Protein AF-A0A3E2B3T7-F1 (afdb_monomer)

Mean predicted aligned error: 9.5 Å

Foldseek 3Di:
DDPVVVVVVVVVVVVVVVVVCCVLFFFDFPCVLQDDLVVQFAWKWKWKAFPDPPDDIFIDIGGPPDVLVVVLNVLRRVDGWGWDDDDLPDDPDDDQQPDRIKMWMWGWGDDPPPTDIWIWIHRLDQWIFIGDDDSGGTITGDHSVSSVVSVVSRVPDDGDDD

Radius of gyration: 19.75 Å; Cα contacts (8 Å, |Δi|>4): 258; chains: 1; bounding box: 43×35×69 Å

Structure (mmCIF, N/CA/C/O backbone):
data_AF-A0A3E2B3T7-F1
#
_entry.id   AF-A0A3E2B3T7-F1
#
loop_
_atom_site.group_PDB
_atom_site.id
_atom_site.type_symbol
_atom_site.label_atom_id
_atom_site.label_alt_id
_atom_site.label_comp_id
_atom_site.label_asym_id
_atom_site.label_entity_id
_atom_site.label_seq_id
_atom_site.pdbx_PDB_ins_code
_atom_site.Cartn_x
_atom_site.Cartn_y
_atom_site.Cartn_z
_atom_site.occupancy
_atom_site.B_iso_or_equiv
_atom_site.auth_seq_id
_atom_site.auth_comp_id
_atom_site.auth_asym_id
_atom_site.auth_atom_id
_atom_site.pdbx_PDB_model_num
ATOM 1 N N . MET A 1 1 ? -16.257 -2.290 50.220 1.00 57.06 1 MET A N 1
ATOM 2 C CA . MET A 1 1 ? -16.716 -2.467 48.818 1.00 57.06 1 MET A CA 1
ATOM 3 C C . MET A 1 1 ? -17.155 -3.916 48.635 1.00 57.06 1 MET A C 1
ATOM 5 O O . MET A 1 1 ? -16.386 -4.788 49.008 1.00 57.06 1 MET A O 1
ATOM 9 N N . SER A 1 2 ? -18.381 -4.202 48.173 1.00 74.56 2 SER A N 1
ATOM 10 C CA . SER A 1 2 ? -18.865 -5.594 48.096 1.00 74.56 2 SER A CA 1
ATOM 11 C C . SER A 1 2 ? -18.185 -6.359 46.953 1.00 74.56 2 SER A C 1
ATOM 13 O O . SER A 1 2 ? -17.950 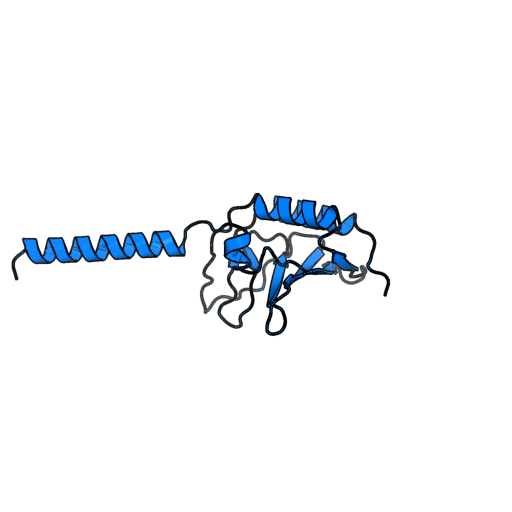-5.803 45.880 1.00 74.56 2 SER A O 1
ATOM 15 N N . ARG A 1 3 ? -17.894 -7.651 47.163 1.00 74.44 3 ARG A N 1
ATOM 16 C CA . ARG A 1 3 ? -17.258 -8.546 46.171 1.00 74.44 3 ARG A CA 1
ATOM 17 C C . ARG A 1 3 ? -17.965 -8.509 44.806 1.00 74.44 3 ARG A C 1
ATOM 19 O O . ARG A 1 3 ? -17.305 -8.524 43.776 1.00 74.44 3 ARG A O 1
ATOM 26 N N . ARG A 1 4 ? -19.300 -8.379 44.811 1.00 74.00 4 ARG A N 1
ATOM 27 C CA . ARG A 1 4 ? -20.139 -8.236 43.606 1.00 74.00 4 ARG A CA 1
ATOM 28 C C . ARG A 1 4 ? -19.893 -6.924 42.855 1.00 74.00 4 ARG A C 1
ATOM 30 O O . ARG A 1 4 ? -19.841 -6.940 41.634 1.00 74.00 4 ARG A O 1
ATOM 37 N N . ARG A 1 5 ? -19.697 -5.801 43.559 1.00 75.69 5 ARG A N 1
ATOM 38 C CA . ARG A 1 5 ? -19.401 -4.502 42.930 1.00 75.69 5 ARG A CA 1
ATOM 39 C C . ARG A 1 5 ? -18.023 -4.497 42.271 1.00 75.69 5 ARG A C 1
ATOM 41 O O . ARG A 1 5 ? -17.894 -4.009 41.157 1.00 75.69 5 ARG A O 1
ATOM 48 N N . ASN A 1 6 ? -17.024 -5.096 42.919 1.00 78.56 6 ASN A N 1
ATOM 49 C CA . ASN A 1 6 ? -15.686 -5.229 42.336 1.00 78.56 6 ASN A CA 1
ATOM 50 C C . ASN A 1 6 ? -15.690 -6.163 41.117 1.00 78.56 6 ASN A C 1
ATOM 52 O O . ASN A 1 6 ? -15.037 -5.856 40.128 1.00 78.56 6 ASN A O 1
ATOM 56 N N . LEU A 1 7 ? -16.468 -7.253 41.158 1.00 82.19 7 LEU A N 1
ATOM 57 C CA . LEU A 1 7 ? -16.643 -8.153 40.015 1.00 82.19 7 LEU A CA 1
ATOM 58 C C . LEU A 1 7 ? -17.281 -7.431 38.816 1.00 82.19 7 LEU A C 1
ATOM 60 O O . LEU A 1 7 ? -16.787 -7.553 37.703 1.00 82.19 7 LEU A O 1
ATOM 64 N N . LEU A 1 8 ? -18.334 -6.638 39.043 1.00 88.00 8 LEU A N 1
ATOM 65 C CA . LEU A 1 8 ? -19.001 -5.864 37.988 1.00 88.00 8 LEU A CA 1
ATOM 66 C C . LEU A 1 8 ? -18.084 -4.802 37.370 1.00 88.00 8 LEU A C 1
ATOM 68 O O . LEU A 1 8 ? -18.073 -4.643 36.154 1.00 88.00 8 LEU A O 1
ATOM 72 N N . ILE A 1 9 ? -17.283 -4.112 38.189 1.00 87.62 9 ILE A N 1
ATOM 73 C CA . ILE A 1 9 ? -16.282 -3.154 37.698 1.00 87.62 9 ILE A CA 1
ATOM 74 C C . ILE A 1 9 ? -15.234 -3.872 36.842 1.00 87.62 9 ILE A C 1
ATOM 76 O O . ILE A 1 9 ? -14.908 -3.401 35.759 1.00 87.62 9 ILE A O 1
ATOM 80 N N . LEU A 1 10 ? -14.738 -5.027 37.292 1.00 89.50 10 LEU A N 1
ATOM 81 C CA . LEU A 1 10 ? -13.719 -5.787 36.569 1.00 89.50 10 LEU A CA 1
ATOM 82 C C . LEU A 1 10 ? -14.237 -6.302 35.218 1.00 89.50 10 LEU A C 1
ATOM 84 O O . LEU A 1 10 ? -13.536 -6.206 34.216 1.00 89.50 10 LEU A O 1
ATOM 88 N N . VAL A 1 11 ? -15.481 -6.787 35.177 1.00 89.19 11 VAL A N 1
ATOM 89 C CA . VAL A 1 11 ? -16.154 -7.194 33.933 1.00 89.19 11 VAL A CA 1
ATOM 90 C C . VAL A 1 11 ? -16.370 -5.996 33.008 1.00 89.19 11 VAL A C 1
ATOM 92 O O . VAL A 1 11 ?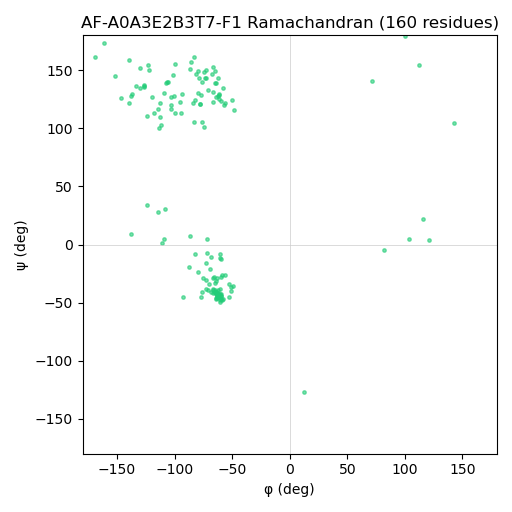 -16.123 -6.106 31.810 1.00 89.19 11 VAL A O 1
ATOM 95 N N . GLY A 1 12 ? -16.773 -4.842 33.549 1.00 89.06 12 GLY A N 1
ATOM 96 C CA . GLY A 1 12 ? -16.924 -3.609 32.774 1.00 89.06 12 GLY A CA 1
ATOM 97 C C . GLY A 1 12 ? -15.607 -3.145 32.147 1.00 89.06 12 GLY A C 1
ATOM 98 O O . GLY A 1 12 ? -15.566 -2.848 30.956 1.00 89.06 12 GLY A O 1
ATOM 99 N N . ILE A 1 13 ? -14.514 -3.158 32.918 1.00 91.50 13 ILE A N 1
ATOM 100 C CA . ILE A 1 13 ? -13.169 -2.850 32.411 1.00 91.50 13 ILE A CA 1
ATOM 101 C C . ILE A 1 13 ? -12.776 -3.846 31.320 1.00 91.50 13 ILE A C 1
ATOM 103 O O . ILE A 1 13 ? -12.335 -3.423 30.256 1.00 91.50 13 ILE A O 1
ATOM 107 N N . LEU A 1 14 ? -12.971 -5.148 31.553 1.00 92.38 14 LEU A N 1
ATOM 108 C CA . LEU A 1 14 ? -12.626 -6.184 30.582 1.00 92.38 14 LEU A CA 1
ATOM 109 C C . LEU A 1 14 ? -13.384 -5.994 29.262 1.00 92.38 14 LEU A C 1
ATOM 111 O O . LEU A 1 14 ? -12.767 -6.049 28.206 1.00 92.38 14 LEU A O 1
ATOM 115 N N . ALA A 1 15 ? -14.684 -5.694 29.314 1.00 89.38 15 ALA A N 1
ATOM 116 C CA . ALA A 1 15 ? -15.496 -5.455 28.123 1.00 89.38 15 ALA A CA 1
ATOM 117 C C . ALA A 1 15 ? -15.005 -4.245 27.308 1.00 89.38 15 ALA A C 1
ATOM 119 O O . ALA A 1 15 ? -14.897 -4.333 26.085 1.00 89.38 15 ALA A O 1
ATOM 120 N N . ILE A 1 16 ? -14.653 -3.139 27.975 1.00 89.56 16 ILE A N 1
ATOM 121 C CA . ILE A 1 16 ? -14.085 -1.949 27.319 1.00 89.56 16 ILE A CA 1
ATOM 122 C C . ILE A 1 16 ? -12.737 -2.287 26.677 1.00 89.56 16 ILE A C 1
ATOM 124 O O . ILE A 1 16 ? -12.487 -1.916 25.532 1.00 89.56 16 ILE A O 1
ATOM 128 N N . LEU A 1 17 ? -11.883 -3.025 27.387 1.00 88.81 17 LEU A N 1
ATOM 129 C CA . LEU A 1 17 ? -10.567 -3.428 26.897 1.00 88.81 17 LEU A CA 1
ATOM 130 C C . LEU A 1 17 ? -10.686 -4.337 25.670 1.00 88.81 17 LEU A C 1
ATOM 132 O O . LEU A 1 17 ? -9.985 -4.134 24.682 1.00 88.81 17 LEU A O 1
ATOM 136 N N . THR A 1 18 ? -11.617 -5.292 25.688 1.00 84.06 18 THR A N 1
ATOM 137 C CA . THR A 1 18 ? -11.904 -6.153 24.537 1.00 84.06 18 THR A CA 1
ATOM 138 C C . THR A 1 18 ? -12.435 -5.350 23.351 1.00 84.06 18 THR A C 1
ATOM 140 O O . THR A 1 18 ? -11.961 -5.553 22.237 1.00 84.06 18 THR A O 1
ATOM 143 N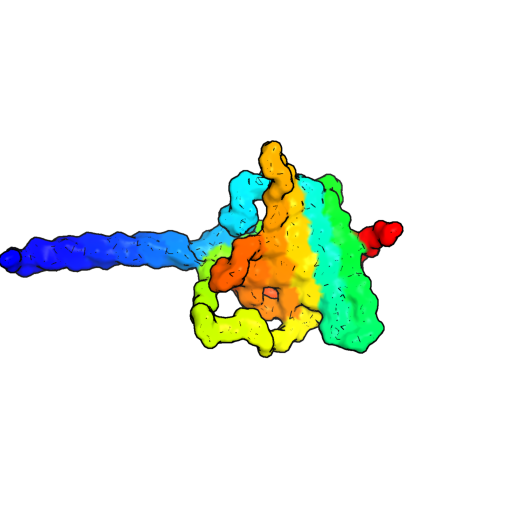 N . ALA A 1 19 ? -13.364 -4.415 23.565 1.00 83.62 19 ALA A N 1
ATOM 144 C CA . ALA A 1 19 ? -13.882 -3.560 22.496 1.00 83.62 19 ALA A CA 1
ATOM 145 C C . ALA A 1 19 ? -12.784 -2.671 21.886 1.00 83.62 19 ALA A C 1
ATOM 147 O O . ALA A 1 19 ? -12.698 -2.541 20.666 1.00 83.62 19 ALA A O 1
ATOM 148 N N . PHE A 1 20 ? -11.904 -2.117 22.723 1.00 82.19 20 PHE A N 1
ATOM 149 C CA . PHE A 1 20 ? -10.765 -1.319 22.280 1.00 82.19 20 PHE A CA 1
ATOM 150 C C . PHE A 1 20 ? -9.770 -2.145 21.456 1.00 82.19 20 PHE A C 1
ATOM 152 O O . PHE A 1 20 ? -9.370 -1.726 20.372 1.00 82.19 20 PHE A O 1
ATOM 159 N N . LEU A 1 21 ? -9.406 -3.343 21.927 1.00 79.81 21 LEU A N 1
ATOM 160 C CA . LEU A 1 21 ? -8.527 -4.250 21.188 1.00 79.81 21 LEU A CA 1
ATOM 161 C C . LEU A 1 21 ? -9.161 -4.688 19.864 1.00 79.81 21 LEU A C 1
ATOM 163 O O . LEU A 1 21 ? -8.490 -4.690 18.837 1.00 79.81 21 LEU A O 1
ATOM 167 N N . MET A 1 22 ? -10.457 -5.003 19.857 1.00 78.88 22 MET A N 1
ATOM 168 C CA . MET A 1 22 ? -11.173 -5.334 18.626 1.00 78.88 22 MET A CA 1
ATOM 169 C C . MET A 1 22 ? -11.092 -4.182 17.627 1.00 78.88 22 MET A C 1
ATOM 171 O O . MET A 1 22 ? -10.727 -4.430 16.490 1.00 78.88 22 MET A O 1
ATOM 175 N N . ALA A 1 23 ? -11.334 -2.937 18.045 1.00 72.50 23 ALA A N 1
ATOM 176 C CA . ALA A 1 23 ? -11.242 -1.775 17.162 1.00 72.50 23 ALA A CA 1
ATOM 177 C C . ALA A 1 23 ? -9.812 -1.510 16.653 1.00 72.50 23 ALA A C 1
ATOM 179 O O . ALA A 1 23 ? -9.631 -1.175 15.486 1.00 72.50 23 ALA A O 1
ATOM 180 N N . ALA A 1 24 ? -8.796 -1.680 17.505 1.00 68.88 24 ALA A N 1
ATOM 181 C CA . ALA A 1 24 ? -7.399 -1.424 17.148 1.00 68.88 24 ALA A CA 1
ATOM 182 C C . ALA A 1 24 ? -6.799 -2.489 16.211 1.00 68.88 24 ALA A C 1
ATOM 184 O O . ALA A 1 24 ? -5.921 -2.178 15.411 1.00 68.88 24 ALA A O 1
ATOM 185 N N . TYR A 1 25 ? -7.259 -3.740 16.308 1.00 72.31 25 TYR A N 1
ATOM 186 C CA . TYR A 1 25 ? -6.737 -4.869 15.528 1.00 72.31 25 TYR A CA 1
ATOM 187 C C . TYR A 1 25 ? -7.712 -5.380 14.457 1.00 72.31 25 TYR A C 1
ATOM 189 O O . TYR A 1 25 ? -7.419 -6.380 13.790 1.00 72.31 25 TYR A O 1
ATOM 197 N N . TRP A 1 26 ? -8.862 -4.719 14.271 1.00 78.44 26 TRP A N 1
ATOM 198 C CA . TRP A 1 26 ? -9.807 -5.086 13.221 1.00 78.44 26 TRP A CA 1
ATOM 199 C C . TRP A 1 26 ? -9.168 -4.887 11.840 1.00 78.44 26 TRP A C 1
ATOM 201 O O . TRP A 1 26 ? -8.482 -3.887 11.626 1.00 78.44 26 TRP A O 1
ATOM 211 N N . PRO A 1 27 ? -9.379 -5.803 10.881 1.00 79.81 27 PRO A N 1
ATOM 212 C CA . PRO A 1 27 ? -8.890 -5.605 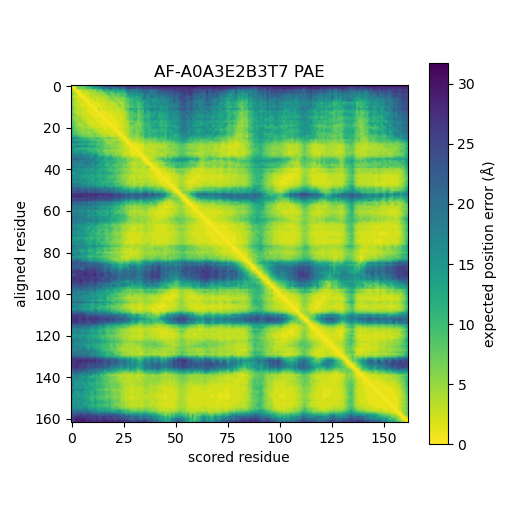9.525 1.00 79.81 27 PRO A CA 1
ATOM 213 C C . PRO A 1 27 ? -9.614 -4.434 8.850 1.00 79.81 27 PRO A C 1
ATOM 215 O O . PRO A 1 27 ? -10.839 -4.461 8.704 1.00 79.81 27 PRO A O 1
ATOM 218 N N . SER A 1 28 ? -8.851 -3.447 8.393 1.00 82.06 28 SER A N 1
ATOM 219 C CA . SER A 1 28 ? -9.360 -2.279 7.677 1.00 82.06 28 SER A CA 1
ATOM 220 C C . SER A 1 28 ? -9.486 -2.549 6.177 1.00 82.06 28 SER A C 1
ATOM 222 O O . SER A 1 28 ? -8.740 -3.345 5.601 1.00 82.06 28 SER A O 1
ATOM 224 N N . THR A 1 29 ? -10.433 -1.879 5.526 1.00 86.12 29 THR A N 1
ATOM 225 C CA . THR A 1 29 ? -10.523 -1.818 4.055 1.00 86.12 29 THR A CA 1
ATOM 226 C C . THR A 1 29 ? -9.601 -0.738 3.494 1.00 86.12 29 THR A C 1
ATOM 228 O O . THR A 1 29 ? -9.261 0.203 4.211 1.00 86.12 29 THR A O 1
ATOM 231 N N . LEU A 1 30 ? -9.270 -0.799 2.201 1.00 83.62 30 LEU A N 1
ATOM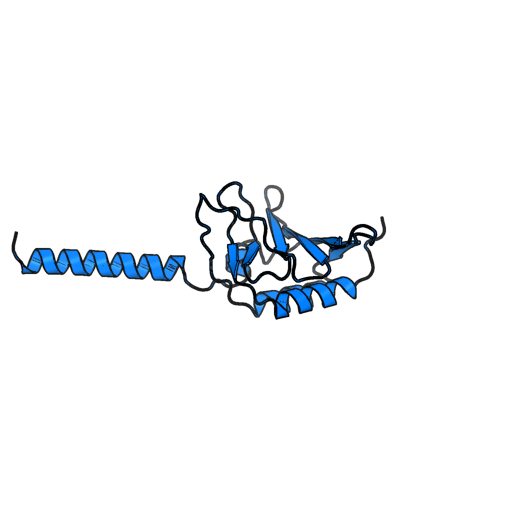 232 C CA . LEU A 1 30 ? -8.429 0.216 1.556 1.00 83.62 30 LEU A CA 1
ATOM 233 C C . LEU A 1 30 ? -8.938 1.662 1.763 1.00 83.62 30 LEU A C 1
ATOM 235 O O . LEU A 1 30 ? -8.142 2.485 2.213 1.00 83.62 30 LEU A O 1
ATOM 239 N N . PRO A 1 31 ? -10.241 1.991 1.609 1.00 84.38 31 PRO A N 1
ATOM 240 C CA . PRO A 1 31 ? -10.718 3.356 1.866 1.00 84.38 31 PRO A CA 1
ATOM 241 C C . PRO A 1 31 ? -10.553 3.802 3.328 1.00 84.38 31 PRO A C 1
ATOM 243 O O . PRO A 1 31 ? -10.362 4.978 3.610 1.00 84.38 31 PRO A O 1
ATOM 246 N N . GLN A 1 32 ? -10.580 2.867 4.286 1.00 81.31 32 GLN A N 1
ATOM 247 C C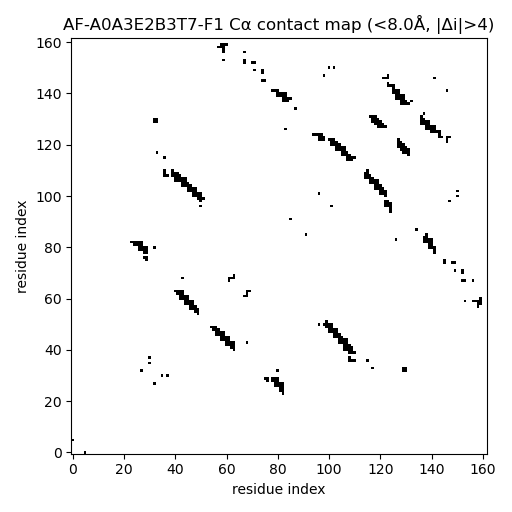A . GLN A 1 32 ? -10.346 3.181 5.702 1.00 81.31 32 GLN A CA 1
ATOM 248 C C . GLN A 1 32 ? -8.860 3.437 5.987 1.00 81.31 32 GLN A C 1
ATOM 250 O O . GLN A 1 32 ? -8.535 4.180 6.910 1.00 81.31 32 GLN A O 1
ATOM 255 N N . VAL A 1 33 ? -7.967 2.819 5.207 1.00 83.00 33 VAL A N 1
ATOM 256 C CA . VAL A 1 33 ? -6.515 3.023 5.283 1.00 83.00 33 VAL A CA 1
ATOM 257 C C . VAL A 1 33 ? -6.108 4.338 4.616 1.00 83.00 33 VAL A C 1
ATOM 259 O O . VAL A 1 33 ? -5.321 5.085 5.193 1.00 83.00 33 VAL A O 1
ATOM 262 N N . LEU A 1 34 ? -6.649 4.620 3.427 1.00 81.44 34 LEU A N 1
ATOM 263 C CA . LEU A 1 34 ? -6.332 5.812 2.631 1.00 81.44 34 LEU A CA 1
ATOM 264 C C . LEU A 1 34 ? -7.066 7.068 3.122 1.00 81.44 34 LEU A C 1
ATOM 266 O O . LEU A 1 34 ? -6.570 8.177 2.949 1.00 81.44 34 LEU A O 1
ATOM 270 N N . GLY A 1 35 ? -8.196 6.899 3.809 1.00 78.38 35 GLY A N 1
ATOM 271 C CA . GLY A 1 35 ? -8.954 7.984 4.417 1.00 78.38 35 GLY A CA 1
ATOM 272 C C . GLY A 1 35 ? -10.160 8.428 3.590 1.00 78.38 35 GLY A C 1
ATOM 273 O O . GLY A 1 35 ? -10.458 7.906 2.518 1.00 78.38 35 GLY A O 1
ATOM 274 N N . LYS A 1 36 ? -10.882 9.414 4.131 1.00 72.50 36 LYS A N 1
ATOM 275 C CA . LYS A 1 36 ? -12.168 9.903 3.604 1.00 72.50 36 LYS A CA 1
ATOM 276 C C . LYS A 1 36 ? -12.111 10.422 2.160 1.00 72.50 36 LYS A C 1
ATOM 278 O O . LYS A 1 36 ? -13.122 10.368 1.471 1.00 72.50 36 LYS A O 1
ATOM 283 N N . ASP A 1 37 ? -10.946 10.882 1.711 1.00 78.44 37 ASP A N 1
ATOM 284 C CA . ASP A 1 37 ? -10.766 11.513 0.400 1.00 78.44 37 ASP A CA 1
ATOM 285 C C . ASP A 1 37 ? -10.490 10.485 -0.714 1.00 78.44 37 ASP A C 1
ATOM 287 O O . ASP A 1 37 ? -10.241 10.860 -1.853 1.00 78.44 37 ASP A O 1
ATOM 291 N N . PHE A 1 38 ? -10.600 9.180 -0.417 1.00 77.75 38 PHE A N 1
ATOM 292 C CA . PHE A 1 38 ? -10.392 8.091 -1.378 1.00 77.75 38 PHE A CA 1
ATOM 293 C C . PHE A 1 38 ? -11.192 8.251 -2.681 1.00 77.75 38 PHE A C 1
ATOM 295 O O . PHE A 1 38 ? -10.668 8.016 -3.766 1.00 77.75 38 PHE A O 1
ATOM 302 N N . ALA A 1 39 ? -12.445 8.707 -2.583 1.00 79.62 39 ALA A N 1
ATOM 303 C CA . ALA A 1 39 ? -13.318 8.933 -3.737 1.00 79.62 39 ALA A CA 1
ATOM 304 C C . ALA A 1 39 ? -12.866 10.096 -4.644 1.00 79.62 39 ALA A C 1
ATOM 306 O O . ALA A 1 39 ? -13.404 10.269 -5.732 1.00 79.62 39 ALA A O 1
ATOM 307 N N . GLN A 1 40 ? -11.905 10.903 -4.194 1.00 83.75 40 GLN A N 1
ATOM 308 C CA . GLN A 1 40 ? -11.367 12.063 -4.899 1.00 83.75 40 GLN A CA 1
ATOM 309 C C . GLN A 1 40 ? -9.942 11.793 -5.407 1.00 83.75 40 GLN A C 1
ATOM 311 O O . GLN A 1 40 ? -9.123 12.710 -5.480 1.00 83.75 40 GLN A O 1
ATOM 316 N N . LEU A 1 41 ? -9.615 10.534 -5.731 1.00 86.12 41 LEU A N 1
ATOM 317 C CA . LEU A 1 41 ? -8.304 10.166 -6.268 1.00 86.12 41 LEU A CA 1
ATOM 318 C C . LEU A 1 41 ? -8.003 10.971 -7.538 1.00 86.12 41 LEU A C 1
ATOM 320 O O . LEU A 1 41 ? -8.755 10.935 -8.509 1.00 86.12 41 LEU A O 1
ATOM 324 N N . LYS A 1 42 ? -6.893 11.707 -7.510 1.00 88.31 42 LYS A N 1
ATOM 325 C CA . LYS A 1 42 ? -6.416 12.534 -8.617 1.00 88.31 42 LYS A CA 1
ATOM 326 C C . LYS A 1 42 ? -5.435 11.781 -9.500 1.00 88.31 42 LYS A C 1
ATOM 328 O O . LYS A 1 42 ? -5.514 11.910 -10.710 1.00 88.31 42 LYS A O 1
ATOM 333 N N . GLU A 1 43 ? -4.483 11.085 -8.891 1.00 89.94 43 GLU A N 1
ATOM 334 C CA . GLU A 1 43 ? -3.437 10.317 -9.571 1.00 89.94 43 GLU A CA 1
ATOM 335 C C . GLU A 1 43 ? -2.702 9.435 -8.557 1.00 89.94 43 GLU A C 1
ATOM 337 O O . GLU A 1 43 ? -2.736 9.680 -7.344 1.00 89.94 43 GLU A O 1
ATOM 342 N N . VAL A 1 44 ? -2.009 8.420 -9.063 1.00 90.44 44 VAL A N 1
ATOM 343 C CA . VAL A 1 44 ? -1.071 7.608 -8.288 1.00 90.44 44 VAL A CA 1
ATOM 344 C C . VAL A 1 44 ? 0.313 7.778 -8.893 1.00 90.44 44 VAL A C 1
ATOM 346 O O . VAL A 1 44 ? 0.557 7.365 -10.024 1.00 90.44 44 VAL A O 1
ATOM 349 N N . GLN A 1 45 ? 1.219 8.396 -8.141 1.00 90.50 45 GLN A N 1
ATOM 350 C CA . GLN A 1 45 ? 2.617 8.550 -8.539 1.00 90.50 45 GLN A CA 1
ATOM 351 C C . GLN A 1 45 ? 3.427 7.402 -7.950 1.00 90.50 45 GLN A C 1
ATOM 353 O O . GLN A 1 45 ? 3.318 7.124 -6.755 1.00 90.50 45 GLN A O 1
ATOM 358 N N . ILE A 1 46 ? 4.215 6.719 -8.771 1.00 91.25 46 ILE A N 1
ATOM 359 C CA . ILE A 1 46 ? 4.899 5.484 -8.399 1.00 91.25 46 ILE A CA 1
ATOM 360 C C . ILE A 1 46 ? 6.333 5.527 -8.918 1.00 91.25 46 ILE A C 1
ATOM 362 O O . ILE A 1 46 ? 6.576 5.764 -10.094 1.00 91.25 46 ILE A O 1
ATOM 366 N N . HIS A 1 47 ? 7.274 5.242 -8.030 1.00 89.06 47 HIS A N 1
ATOM 367 C CA . HIS A 1 47 ? 8.686 5.072 -8.311 1.00 89.06 47 HIS A CA 1
ATOM 368 C C . HIS A 1 47 ? 9.088 3.622 -8.029 1.00 89.06 47 HIS A C 1
ATOM 370 O O . HIS A 1 47 ? 9.037 3.146 -6.890 1.00 89.06 47 HIS A O 1
ATOM 376 N N . LEU A 1 48 ? 9.510 2.916 -9.072 1.00 88.06 48 LEU A N 1
ATOM 377 C CA . LEU A 1 48 ? 10.052 1.567 -8.995 1.00 88.06 48 LEU A CA 1
ATOM 378 C C . LEU A 1 48 ? 11.574 1.644 -8.922 1.00 88.06 48 LEU A C 1
ATOM 380 O O . LEU A 1 48 ? 12.233 2.011 -9.894 1.00 88.06 48 LEU A O 1
ATOM 384 N N . SER A 1 49 ? 12.139 1.248 -7.785 1.00 85.00 49 SER A N 1
ATOM 385 C CA . SER A 1 49 ? 13.585 1.179 -7.582 1.00 85.00 49 SER A CA 1
ATOM 386 C C . SER A 1 49 ? 14.054 -0.270 -7.664 1.00 85.00 49 SER A C 1
ATOM 388 O O . SER A 1 49 ? 13.645 -1.110 -6.863 1.00 85.00 49 SER A O 1
ATOM 390 N N . HIS A 1 50 ? 14.894 -0.590 -8.647 1.00 82.44 50 HIS A N 1
ATOM 391 C CA . HIS A 1 50 ? 15.399 -1.951 -8.810 1.00 82.44 50 HIS A CA 1
ATOM 392 C C . HIS A 1 50 ? 16.404 -2.299 -7.699 1.00 82.44 50 HIS A C 1
ATOM 394 O O . HIS A 1 50 ? 17.338 -1.543 -7.434 1.00 82.44 50 HIS A O 1
ATOM 400 N N . VAL A 1 51 ? 16.262 -3.473 -7.075 1.00 77.06 51 VAL A N 1
ATOM 401 C CA . VAL A 1 51 ? 17.074 -3.876 -5.907 1.00 77.06 51 VAL A CA 1
ATOM 402 C C . VAL A 1 51 ? 18.531 -4.158 -6.283 1.00 77.06 51 VAL A C 1
ATOM 404 O O . VAL A 1 51 ? 19.459 -3.899 -5.517 1.00 77.06 51 VAL A O 1
ATOM 407 N N . ARG A 1 52 ? 18.763 -4.695 -7.486 1.00 74.25 52 ARG A N 1
ATOM 408 C CA . ARG A 1 52 ? 20.116 -4.898 -8.023 1.00 74.25 52 ARG A CA 1
ATOM 409 C C . ARG A 1 52 ? 20.692 -3.578 -8.541 1.00 74.25 52 ARG A C 1
ATOM 411 O O . ARG A 1 52 ? 20.152 -3.015 -9.494 1.00 74.25 52 ARG A O 1
ATOM 418 N N . ASN A 1 53 ? 21.830 -3.161 -7.982 1.00 56.44 53 ASN A N 1
ATOM 419 C CA . ASN A 1 53 ? 22.645 -2.061 -8.507 1.00 56.44 53 ASN A CA 1
ATOM 420 C C . ASN A 1 53 ? 22.898 -2.284 -10.014 1.00 56.44 53 ASN A C 1
ATOM 422 O O . ASN A 1 53 ? 23.406 -3.344 -10.379 1.00 56.44 53 ASN A O 1
ATOM 426 N N . ASN A 1 54 ? 22.541 -1.301 -10.855 1.00 61.38 54 ASN A N 1
ATOM 427 C CA . ASN A 1 54 ? 22.709 -1.217 -12.326 1.00 61.38 54 ASN A CA 1
ATOM 428 C C . ASN A 1 54 ? 21.471 -1.461 -13.207 1.00 61.38 54 ASN A C 1
ATOM 430 O O . ASN A 1 54 ? 21.612 -1.462 -14.428 1.00 61.38 54 ASN A O 1
ATOM 434 N N . SER A 1 55 ? 20.273 -1.645 -12.653 1.00 67.19 55 SER A N 1
ATOM 435 C CA . SER A 1 55 ? 19.045 -1.672 -13.469 1.00 67.19 55 SER A CA 1
ATOM 436 C C . SER A 1 55 ? 18.294 -0.340 -13.372 1.00 67.19 55 SER A C 1
ATOM 438 O O . SER A 1 55 ? 18.358 0.300 -12.320 1.00 67.19 55 SER A O 1
ATOM 440 N N . PRO A 1 56 ? 17.628 0.112 -14.449 1.00 74.88 56 PRO A N 1
ATOM 441 C CA . PRO A 1 56 ? 16.961 1.406 -14.455 1.00 74.88 56 PRO A CA 1
ATOM 442 C C . PRO A 1 56 ? 15.785 1.413 -13.474 1.00 74.88 56 PRO A C 1
ATOM 444 O O . PRO A 1 56 ? 14.948 0.505 -13.483 1.00 74.88 56 PRO A O 1
ATOM 447 N N . SER A 1 57 ? 15.732 2.451 -12.637 1.00 82.62 57 SER A N 1
ATOM 448 C CA . SER A 1 57 ? 14.503 2.821 -11.939 1.00 82.62 57 SER A CA 1
ATOM 449 C C . SER A 1 57 ? 13.472 3.316 -12.950 1.00 82.62 57 SER A C 1
ATOM 451 O O . SER A 1 57 ? 13.840 3.833 -14.006 1.00 82.62 57 SER A O 1
ATOM 453 N N . ARG A 1 58 ? 12.191 3.157 -12.623 1.00 86.69 58 ARG A N 1
ATOM 454 C CA . ARG A 1 58 ? 11.075 3.563 -13.484 1.00 86.69 58 ARG A CA 1
ATOM 455 C C . ARG A 1 58 ? 10.136 4.465 -12.701 1.00 86.69 58 ARG A C 1
ATOM 457 O O . ARG A 1 58 ? 9.817 4.157 -11.555 1.00 86.69 58 ARG A O 1
ATOM 464 N N . ASP A 1 59 ? 9.691 5.542 -13.331 1.00 88.06 59 ASP A N 1
ATOM 465 C CA . ASP A 1 59 ? 8.676 6.439 -12.791 1.00 88.06 59 ASP A CA 1
ATOM 466 C C . ASP A 1 59 ? 7.384 6.269 -13.591 1.00 88.06 59 ASP A C 1
ATOM 468 O O . ASP A 1 59 ? 7.385 6.270 -14.823 1.00 88.06 59 ASP A O 1
ATOM 472 N N . LEU A 1 60 ? 6.283 6.092 -12.870 1.00 89.81 60 LEU A N 1
ATOM 473 C CA . LEU A 1 60 ? 4.957 5.827 -13.407 1.00 89.81 60 LEU A CA 1
ATOM 474 C C . LEU A 1 60 ? 3.966 6.789 -12.757 1.00 89.81 60 LEU A C 1
ATOM 476 O O . LEU A 1 60 ? 3.958 6.964 -11.538 1.00 89.81 60 LEU A O 1
ATOM 480 N N . THR A 1 61 ? 3.101 7.380 -13.569 1.00 91.12 61 THR A N 1
ATOM 481 C CA . THR A 1 61 ? 1.987 8.201 -13.096 1.00 91.12 61 THR A CA 1
ATOM 482 C C . THR A 1 61 ? 0.709 7.619 -13.663 1.00 91.12 61 THR A C 1
ATOM 484 O O . THR A 1 61 ? 0.471 7.696 -14.865 1.00 91.12 61 THR A O 1
ATOM 487 N N . LEU A 1 62 ? -0.110 7.031 -12.796 1.00 90.25 62 LEU A N 1
ATOM 488 C CA . LEU A 1 62 ? -1.385 6.447 -13.186 1.00 90.25 62 LEU A CA 1
ATOM 489 C C . LEU A 1 62 ? -2.511 7.457 -12.948 1.00 90.25 62 LEU A C 1
ATOM 491 O O . LEU A 1 62 ? -2.700 7.952 -11.831 1.00 90.25 62 LEU A O 1
ATOM 495 N N . SER A 1 63 ? -3.249 7.772 -14.012 1.00 88.62 63 SER A N 1
ATOM 496 C CA . SER A 1 63 ? -4.437 8.632 -13.962 1.00 88.62 63 SER A CA 1
ATOM 497 C C . SER A 1 63 ? -5.659 7.826 -13.503 1.00 88.62 63 SER A C 1
ATOM 499 O O . SER A 1 63 ? -5.762 6.656 -13.863 1.00 88.62 63 SER A O 1
ATOM 501 N N . PRO A 1 64 ? -6.628 8.398 -12.770 1.00 87.38 64 PRO A N 1
ATOM 502 C CA . PRO A 1 64 ? -7.866 7.715 -12.384 1.00 87.38 64 PRO A CA 1
ATOM 503 C C . PRO A 1 64 ? -8.666 7.165 -13.573 1.00 87.38 64 PRO A C 1
ATOM 505 O O . PRO A 1 64 ? -9.381 6.182 -13.405 1.00 87.38 64 PRO A O 1
ATOM 508 N N . ASP A 1 65 ? -8.517 7.758 -14.760 1.00 87.00 65 ASP A N 1
ATOM 509 C CA . ASP A 1 65 ? -9.180 7.302 -15.989 1.00 87.00 65 ASP A CA 1
ATOM 510 C C . ASP A 1 65 ? -8.444 6.137 -16.687 1.00 87.00 65 ASP A C 1
ATOM 512 O O . ASP A 1 65 ? -8.956 5.567 -17.652 1.00 87.00 65 ASP A O 1
ATOM 516 N N . ASP A 1 66 ? -7.239 5.784 -16.228 1.00 88.19 66 ASP A N 1
ATOM 517 C CA . ASP A 1 66 ? -6.456 4.666 -16.756 1.00 88.19 66 ASP A CA 1
ATOM 518 C C . ASP A 1 66 ? -7.009 3.326 -16.228 1.00 88.19 66 ASP A C 1
ATOM 520 O O . ASP A 1 66 ? -7.133 3.158 -15.006 1.00 88.19 66 ASP A O 1
ATOM 524 N N . PRO A 1 67 ? -7.298 2.337 -17.100 1.00 89.44 67 PRO A N 1
ATOM 525 C CA . PRO A 1 67 ? -7.643 0.981 -16.675 1.00 89.44 67 PRO A CA 1
ATOM 526 C C . PRO A 1 67 ? -6.669 0.383 -15.649 1.00 89.44 67 PRO A C 1
ATOM 528 O O . PRO A 1 67 ? -7.108 -0.285 -14.712 1.00 89.44 67 PRO A O 1
ATOM 531 N N . ALA A 1 68 ? -5.369 0.678 -15.762 1.00 91.75 68 ALA A N 1
ATOM 532 C CA . ALA A 1 68 ? -4.351 0.194 -14.834 1.00 91.75 68 ALA A CA 1
ATOM 533 C C . ALA A 1 68 ? -4.549 0.723 -13.404 1.00 91.75 68 ALA A C 1
ATOM 535 O O . ALA A 1 68 ? -4.246 0.020 -12.440 1.00 91.75 68 ALA A O 1
ATOM 536 N N . THR A 1 69 ? -5.101 1.931 -13.238 1.00 91.81 69 THR A N 1
ATOM 537 C CA . THR A 1 69 ? -5.466 2.454 -11.913 1.00 91.81 69 THR A CA 1
ATOM 538 C C . THR A 1 69 ? -6.609 1.650 -11.312 1.00 91.81 69 THR A C 1
ATOM 540 O O . THR A 1 69 ? -6.563 1.314 -10.130 1.00 91.81 69 THR A O 1
ATOM 543 N N . GLY A 1 70 ? -7.613 1.300 -12.121 1.00 90.88 70 GLY A N 1
ATOM 544 C CA . GLY A 1 70 ? -8.721 0.444 -11.698 1.00 90.88 70 GLY A CA 1
ATOM 545 C C . GLY A 1 70 ? -8.240 -0.934 -11.240 1.00 90.88 70 GLY A C 1
ATOM 546 O O . GLY A 1 70 ? -8.607 -1.379 -10.153 1.00 90.88 70 GLY A O 1
ATOM 547 N N . ASP A 1 71 ? -7.360 -1.567 -12.017 1.00 93.38 71 ASP A N 1
ATOM 548 C CA . ASP A 1 71 ? -6.777 -2.871 -11.685 1.00 93.38 71 ASP A CA 1
ATOM 549 C C . ASP A 1 71 ? -5.901 -2.808 -10.423 1.00 93.38 71 ASP A C 1
ATOM 551 O O . ASP A 1 71 ? -5.993 -3.677 -9.551 1.00 93.38 71 ASP A O 1
ATOM 555 N N . LEU A 1 72 ? -5.103 -1.744 -10.270 1.00 92.81 72 LEU A N 1
ATOM 556 C CA . LEU A 1 72 ? -4.298 -1.505 -9.071 1.00 92.81 72 LEU A CA 1
ATOM 557 C C . LEU A 1 72 ? -5.187 -1.377 -7.830 1.00 92.81 72 LEU A C 1
ATOM 559 O O . LEU A 1 72 ? -4.935 -2.025 -6.811 1.00 92.81 72 LEU A O 1
ATOM 563 N N . LEU A 1 73 ? -6.232 -0.551 -7.906 1.00 92.38 73 LEU A N 1
ATOM 564 C CA . LEU A 1 73 ? -7.171 -0.369 -6.805 1.00 92.38 73 LEU A CA 1
ATOM 565 C C . LEU A 1 73 ? -7.906 -1.671 -6.492 1.00 92.38 73 LEU A C 1
ATOM 567 O O . LEU A 1 73 ? -7.991 -2.024 -5.323 1.00 92.38 73 LEU A O 1
ATOM 571 N N . ALA A 1 74 ? -8.346 -2.433 -7.494 1.00 92.19 74 ALA A N 1
ATOM 572 C CA . ALA A 1 74 ? -9.013 -3.717 -7.288 1.00 92.19 74 ALA A CA 1
ATOM 573 C C . ALA A 1 74 ? -8.118 -4.738 -6.561 1.00 92.19 74 ALA A C 1
ATOM 575 O O . ALA A 1 74 ? -8.574 -5.410 -5.628 1.00 92.19 74 ALA A O 1
ATOM 576 N N . LEU A 1 75 ? -6.832 -4.827 -6.930 1.00 93.12 75 LEU A N 1
ATOM 577 C CA . LEU A 1 75 ? -5.857 -5.687 -6.247 1.00 93.12 75 LEU A CA 1
ATOM 578 C C . LEU A 1 75 ? -5.711 -5.319 -4.765 1.00 93.12 75 LEU A C 1
ATOM 580 O O . LEU A 1 75 ? -5.665 -6.207 -3.908 1.00 93.12 75 LEU A O 1
ATOM 584 N N . LEU A 1 76 ? -5.660 -4.020 -4.464 1.00 91.19 76 LEU A N 1
ATOM 585 C CA . LEU A 1 76 ? -5.508 -3.488 -3.110 1.00 91.19 76 LEU A CA 1
ATOM 586 C C . LEU A 1 76 ? -6.814 -3.576 -2.294 1.00 91.19 76 LEU A C 1
ATOM 588 O O . LEU A 1 76 ? -6.803 -3.969 -1.129 1.00 91.19 76 LEU A O 1
ATOM 592 N N . GLU A 1 77 ? -7.966 -3.283 -2.891 1.00 90.56 77 GLU A N 1
ATOM 593 C CA . GLU A 1 77 ? -9.290 -3.368 -2.260 1.00 90.56 77 GLU A CA 1
ATOM 594 C C . GLU A 1 77 ? -9.705 -4.802 -1.929 1.00 90.56 77 GLU A C 1
ATOM 596 O O . GLU A 1 77 ? -10.408 -5.026 -0.938 1.00 90.56 77 GLU A O 1
ATOM 601 N N . GLY A 1 78 ? -9.222 -5.781 -2.699 1.00 86.81 78 GLY A N 1
ATOM 602 C CA . GLY A 1 78 ? -9.389 -7.204 -2.402 1.00 86.81 78 GLY A CA 1
ATOM 603 C C . GLY A 1 78 ? -8.767 -7.631 -1.065 1.00 86.81 78 GLY A C 1
ATOM 604 O O . GLY A 1 78 ? -9.035 -8.732 -0.581 1.00 86.81 78 GLY A O 1
ATOM 605 N N . GLN A 1 79 ? -7.964 -6.763 -0.440 1.00 87.56 79 GLN A N 1
ATOM 606 C CA . GLN A 1 79 ? -7.219 -7.061 0.773 1.00 87.56 79 GLN A CA 1
ATOM 607 C C . GLN A 1 79 ? -7.877 -6.533 2.042 1.00 87.56 79 GLN A C 1
ATOM 609 O O . GLN A 1 79 ? -8.641 -5.566 2.078 1.00 87.56 79 GLN A O 1
ATOM 614 N N . ARG A 1 80 ? -7.536 -7.197 3.147 1.00 88.06 80 ARG A N 1
ATOM 615 C CA . ARG A 1 80 ? -7.926 -6.800 4.499 1.00 88.06 80 ARG A CA 1
ATOM 616 C C . ARG A 1 80 ? -6.682 -6.399 5.275 1.00 88.06 80 ARG A C 1
ATOM 618 O O . ARG A 1 80 ? -5.955 -7.247 5.791 1.00 88.06 80 ARG A O 1
ATOM 625 N N . TYR A 1 81 ? -6.470 -5.095 5.371 1.00 84.75 81 TYR A N 1
ATOM 626 C CA . TYR A 1 81 ? -5.288 -4.489 5.965 1.00 84.75 81 TYR A CA 1
ATOM 627 C C . TYR A 1 81 ? -5.343 -4.601 7.481 1.00 84.75 81 TYR A C 1
ATOM 629 O O . TYR A 1 81 ? -6.041 -3.850 8.161 1.00 84.75 81 TYR A O 1
ATOM 637 N N . ARG A 1 82 ? -4.603 -5.562 8.032 1.00 84.62 82 ARG A N 1
ATOM 638 C CA . ARG A 1 82 ? -4.464 -5.699 9.485 1.00 84.62 82 ARG A CA 1
ATOM 639 C C . ARG A 1 82 ? -3.359 -4.769 9.975 1.00 84.62 82 ARG A C 1
ATOM 641 O O . ARG A 1 82 ? -2.231 -4.943 9.506 1.00 84.62 82 ARG A O 1
ATOM 648 N N . PRO A 1 83 ? -3.643 -3.838 10.903 1.00 80.06 83 PRO A N 1
ATOM 649 C CA . PRO A 1 83 ? -2.621 -2.968 11.465 1.00 80.06 83 PRO A CA 1
ATOM 650 C C . PRO A 1 83 ? -1.502 -3.783 12.117 1.00 80.06 83 PRO A C 1
ATOM 652 O O . PRO A 1 83 ? -1.754 -4.729 12.868 1.00 80.06 83 PRO A O 1
ATOM 655 N N . VAL A 1 84 ? -0.260 -3.405 11.834 1.00 77.69 84 VAL A N 1
ATOM 656 C CA . VAL A 1 84 ? 0.928 -3.898 12.523 1.00 77.69 84 VAL A CA 1
ATOM 657 C C . VAL A 1 84 ? 1.533 -2.744 13.298 1.00 77.69 84 VAL A C 1
ATOM 659 O O . VAL A 1 84 ? 2.107 -1.812 12.733 1.00 77.69 84 VAL A O 1
ATOM 662 N N . TYR A 1 85 ? 1.428 -2.832 14.617 1.00 67.19 85 TYR A N 1
ATOM 663 C CA . TYR A 1 85 ? 2.106 -1.921 15.523 1.00 67.19 85 TYR A CA 1
ATOM 664 C C . TYR A 1 85 ? 3.530 -2.422 15.727 1.00 67.19 85 TYR A C 1
ATOM 666 O O . TYR A 1 85 ? 3.756 -3.435 16.390 1.00 67.19 85 TYR A O 1
ATOM 674 N N . HIS A 1 86 ? 4.484 -1.733 15.109 1.00 61.56 86 HIS A N 1
ATOM 675 C CA . HIS A 1 86 ? 5.893 -2.024 15.317 1.00 61.56 86 HIS A CA 1
ATOM 676 C C . HIS A 1 86 ? 6.292 -1.671 16.750 1.00 61.56 86 HIS A C 1
ATOM 678 O O . HIS A 1 86 ? 5.782 -0.719 17.345 1.00 61.56 86 HIS A O 1
ATOM 684 N N . ASN A 1 87 ? 7.229 -2.441 17.302 1.00 54.94 87 ASN A N 1
ATOM 685 C CA . ASN A 1 87 ? 7.899 -2.062 18.535 1.00 54.94 87 ASN A CA 1
ATOM 686 C C . ASN A 1 87 ? 8.602 -0.709 18.296 1.00 54.94 87 ASN A C 1
ATOM 688 O O . ASN A 1 87 ? 9.436 -0.652 17.394 1.00 54.94 87 ASN A O 1
ATOM 692 N N . PRO A 1 88 ? 8.337 0.354 19.079 1.00 50.75 88 PRO A N 1
ATOM 693 C CA . PRO A 1 88 ? 8.984 1.661 18.897 1.00 50.75 88 PRO A CA 1
ATOM 694 C C . PRO A 1 88 ? 10.518 1.630 19.050 1.00 50.75 88 PRO A C 1
ATOM 696 O O . PRO A 1 88 ? 11.183 2.620 18.764 1.00 50.75 88 PRO A O 1
ATOM 699 N N . TRP A 1 89 ? 11.078 0.495 19.482 1.00 45.09 89 TRP A N 1
ATOM 700 C CA . TRP A 1 89 ? 12.510 0.256 19.675 1.00 45.09 89 TRP A CA 1
ATOM 701 C C . TRP A 1 89 ? 13.127 -0.732 18.668 1.00 45.09 89 TRP A C 1
ATOM 703 O O . TRP A 1 89 ? 14.304 -1.064 18.789 1.00 45.09 89 TRP A O 1
ATOM 713 N N . GLY A 1 90 ? 12.349 -1.249 17.710 1.00 45.56 90 GLY A N 1
ATOM 714 C CA . GLY A 1 90 ? 12.827 -2.134 16.642 1.00 45.56 90 GLY A CA 1
ATOM 715 C C . GLY A 1 90 ? 12.893 -1.393 15.309 1.00 45.56 90 GLY A C 1
ATOM 716 O O . GLY A 1 90 ? 12.009 -0.596 15.002 1.00 45.56 90 GLY A O 1
ATOM 717 N N . ALA A 1 91 ? 13.935 -1.638 14.513 1.00 45.34 91 ALA A N 1
ATOM 718 C CA . ALA A 1 91 ? 14.037 -1.041 13.187 1.00 45.34 91 ALA A CA 1
ATOM 719 C C . ALA A 1 91 ? 12.862 -1.501 12.303 1.00 45.34 91 ALA A C 1
ATOM 721 O O . ALA A 1 91 ? 12.608 -2.693 12.172 1.00 45.34 91 ALA A O 1
ATOM 722 N N . ILE A 1 92 ? 12.168 -0.537 11.688 1.00 50.88 92 ILE A N 1
ATOM 723 C CA . ILE A 1 92 ? 11.164 -0.755 10.623 1.00 50.88 92 ILE A CA 1
ATOM 724 C C . ILE A 1 92 ? 11.865 -1.182 9.309 1.00 50.88 92 ILE A C 1
ATOM 726 O O . ILE A 1 92 ? 11.229 -1.527 8.321 1.00 50.88 92 ILE A O 1
ATOM 730 N N . SER A 1 93 ? 13.199 -1.141 9.283 1.00 52.97 93 SER A N 1
ATOM 731 C CA . SER A 1 93 ? 14.058 -1.393 8.131 1.00 52.97 93 SER A CA 1
ATOM 732 C C . SER A 1 93 ? 15.044 -2.534 8.404 1.00 52.97 93 SER A C 1
ATOM 734 O O . SER A 1 93 ? 15.476 -2.739 9.538 1.00 52.97 93 SER A O 1
ATOM 736 N N . GLY A 1 94 ? 15.426 -3.260 7.346 1.00 49.97 94 GLY A N 1
ATOM 737 C CA . GLY A 1 94 ? 16.433 -4.330 7.401 1.00 49.97 94 GLY A CA 1
ATOM 738 C C . GLY A 1 94 ? 15.944 -5.716 6.970 1.00 49.97 94 GLY A C 1
ATOM 739 O O . GLY A 1 94 ? 16.709 -6.675 7.057 1.00 49.97 94 GLY A O 1
ATOM 740 N N . HIS A 1 95 ? 14.699 -5.845 6.504 1.00 58.06 95 HIS A N 1
ATOM 741 C CA . HIS A 1 95 ? 14.248 -7.072 5.852 1.00 58.06 95 HIS A CA 1
ATOM 742 C C . HIS A 1 95 ? 14.798 -7.141 4.421 1.00 58.06 95 HIS A C 1
ATOM 744 O O . HIS A 1 95 ? 14.865 -6.109 3.750 1.00 58.06 95 HIS A O 1
ATOM 750 N N . PRO A 1 96 ? 15.240 -8.323 3.954 1.00 61.97 96 PRO A N 1
ATOM 751 C CA . PRO A 1 96 ? 15.641 -8.485 2.567 1.00 61.97 96 PRO A CA 1
ATOM 752 C C . PRO A 1 96 ? 14.422 -8.256 1.673 1.00 61.97 96 PRO A C 1
ATOM 754 O O . PRO A 1 96 ? 13.382 -8.885 1.879 1.00 61.97 96 PRO A O 1
ATOM 757 N N . THR A 1 97 ? 14.562 -7.359 0.698 1.00 64.81 97 THR A N 1
ATOM 758 C CA . THR A 1 97 ? 13.552 -7.138 -0.336 1.00 64.81 97 THR A CA 1
ATOM 759 C C . THR A 1 97 ? 13.297 -8.463 -1.047 1.00 64.81 97 THR A C 1
ATOM 761 O O . THR A 1 97 ? 14.227 -9.075 -1.574 1.00 64.81 97 THR A O 1
ATOM 764 N N . ALA A 1 98 ? 12.055 -8.938 -0.995 1.00 76.88 98 ALA A N 1
ATOM 765 C CA . ALA A 1 98 ? 11.655 -10.192 -1.624 1.00 76.88 98 ALA A CA 1
ATOM 766 C C . ALA A 1 98 ? 11.243 -9.993 -3.091 1.00 76.88 98 ALA A C 1
ATOM 768 O O . ALA A 1 98 ? 11.234 -10.957 -3.851 1.00 76.88 98 ALA A O 1
ATOM 769 N N . LEU A 1 99 ? 10.921 -8.757 -3.478 1.00 81.44 99 LEU A N 1
ATOM 770 C CA . LEU A 1 99 ? 10.696 -8.363 -4.867 1.00 81.44 99 LEU A CA 1
ATOM 771 C C . LEU A 1 99 ? 12.009 -7.999 -5.571 1.00 81.44 99 LEU A C 1
ATOM 773 O O . LEU A 1 99 ? 12.970 -7.554 -4.944 1.00 81.44 99 LEU A O 1
ATOM 777 N N . ASP A 1 100 ? 12.013 -8.083 -6.900 1.00 84.12 100 ASP A N 1
ATOM 778 C CA . ASP A 1 100 ? 13.106 -7.543 -7.722 1.00 84.12 100 ASP A CA 1
ATOM 779 C C . ASP A 1 100 ? 13.140 -6.000 -7.718 1.00 84.12 100 ASP A C 1
ATOM 781 O O . ASP A 1 100 ? 14.186 -5.386 -7.957 1.00 84.12 100 ASP A O 1
ATOM 785 N N . TYR A 1 101 ? 12.005 -5.373 -7.383 1.00 84.12 101 TYR A N 1
ATOM 786 C CA . TYR A 1 101 ? 11.826 -3.929 -7.261 1.00 84.12 101 TYR A CA 1
ATOM 787 C C . TYR A 1 101 ? 11.230 -3.545 -5.906 1.00 84.12 101 TYR A C 1
ATOM 789 O O . TYR A 1 101 ? 10.254 -4.132 -5.443 1.00 84.12 101 TYR A O 1
ATOM 797 N N . ALA A 1 102 ? 11.768 -2.486 -5.316 1.00 85.81 102 ALA A N 1
ATOM 798 C CA . ALA A 1 102 ? 11.118 -1.737 -4.257 1.00 85.81 102 ALA A CA 1
ATOM 799 C C . ALA A 1 102 ? 10.133 -0.732 -4.878 1.00 85.81 102 ALA A C 1
ATOM 801 O O . ALA A 1 102 ? 10.514 0.089 -5.716 1.00 85.81 102 ALA A O 1
ATOM 802 N N . ILE A 1 103 ? 8.868 -0.800 -4.468 1.00 87.50 103 ILE A N 1
ATOM 803 C CA . ILE A 1 103 ? 7.785 0.049 -4.969 1.00 87.50 103 ILE A CA 1
ATOM 804 C C . ILE A 1 103 ? 7.559 1.166 -3.960 1.00 87.50 103 ILE A C 1
ATOM 806 O O . ILE A 1 103 ? 7.096 0.925 -2.844 1.00 87.50 103 ILE A O 1
ATOM 810 N N . TYR A 1 104 ? 7.856 2.393 -4.361 1.00 88.25 104 TYR A N 1
ATOM 811 C CA . TYR A 1 104 ? 7.507 3.597 -3.621 1.00 88.25 104 TYR A CA 1
ATOM 812 C C . TYR A 1 104 ? 6.382 4.294 -4.361 1.00 88.25 104 TYR A C 1
ATOM 814 O O . TYR A 1 104 ? 6.419 4.389 -5.580 1.00 88.25 104 TYR A O 1
ATOM 822 N N . GLY A 1 105 ? 5.390 4.817 -3.658 1.00 87.19 105 GLY A N 1
ATOM 823 C CA . GLY A 1 105 ? 4.376 5.604 -4.337 1.00 87.19 105 GLY A CA 1
ATOM 824 C C . GLY A 1 105 ? 3.585 6.497 -3.414 1.00 87.19 105 GLY A C 1
ATOM 825 O O . GLY A 1 105 ? 3.737 6.467 -2.192 1.00 87.19 105 GLY A O 1
ATOM 826 N N . VAL A 1 106 ? 2.755 7.329 -4.024 1.00 88.19 106 VAL A N 1
ATOM 827 C CA . VAL A 1 106 ? 1.902 8.295 -3.353 1.00 88.19 106 VAL A CA 1
ATOM 828 C C . VAL A 1 106 ? 0.552 8.310 -4.053 1.00 88.19 106 VAL A C 1
ATOM 830 O O . VAL A 1 106 ? 0.464 8.595 -5.246 1.00 88.19 106 VAL A O 1
ATOM 833 N N . PHE A 1 107 ? -0.507 8.032 -3.295 1.00 88.25 107 PHE A N 1
ATOM 834 C CA . PHE A 1 107 ? -1.866 8.344 -3.723 1.00 88.25 107 PHE A CA 1
ATOM 835 C C . PHE A 1 107 ? -2.102 9.834 -3.516 1.00 88.25 107 PHE A C 1
ATOM 837 O O . PHE A 1 107 ? -1.986 10.316 -2.387 1.00 88.25 107 PHE A O 1
ATOM 844 N N . VAL A 1 108 ? -2.420 10.553 -4.585 1.00 88.31 108 VAL A N 1
ATOM 845 C CA . VAL A 1 108 ? -2.726 11.982 -4.540 1.00 88.31 108 VAL A CA 1
ATOM 846 C C . VAL A 1 108 ? -4.234 12.141 -4.654 1.00 88.31 108 VAL A C 1
ATOM 848 O O . VAL A 1 108 ? -4.833 11.743 -5.650 1.00 88.31 108 VAL A O 1
ATOM 851 N N . PHE A 1 109 ? -4.855 12.736 -3.645 1.00 87.25 109 PHE A N 1
ATOM 852 C CA . PHE A 1 109 ? -6.285 13.023 -3.608 1.00 87.25 109 PHE A CA 1
ATOM 853 C C . PHE A 1 109 ? -6.522 14.517 -3.813 1.00 87.25 109 PHE A C 1
ATOM 855 O O . PHE A 1 109 ? -5.785 15.354 -3.280 1.00 87.25 109 PHE A O 1
ATOM 862 N N . GLN A 1 110 ? -7.557 14.865 -4.576 1.00 82.75 110 GLN A N 1
ATOM 863 C CA . GLN A 1 110 ? -8.055 16.235 -4.611 1.00 82.75 110 GLN A CA 1
ATOM 864 C C . GLN A 1 110 ? -8.611 16.579 -3.226 1.00 82.75 110 GLN A C 1
ATOM 866 O O . GLN A 1 110 ? -9.234 15.749 -2.577 1.00 82.75 110 GLN A O 1
ATOM 871 N N . GLY A 1 111 ? -8.344 17.789 -2.749 1.00 67.50 111 GLY A N 1
ATOM 872 C CA . GLY A 1 111 ? -8.853 18.268 -1.470 1.00 67.50 111 GLY A CA 1
ATOM 873 C C . GLY A 1 111 ? -8.990 19.780 -1.514 1.00 67.50 111 GLY A C 1
ATOM 874 O O . GLY A 1 111 ? -8.173 20.444 -2.155 1.00 67.50 111 GLY A O 1
ATOM 875 N N . GLU A 1 112 ? -10.012 20.308 -0.841 1.00 57.88 112 GLU A N 1
ATOM 876 C CA . GLU A 1 112 ? -10.363 21.737 -0.863 1.00 57.88 112 GLU A CA 1
ATOM 877 C C . GLU A 1 112 ? -9.220 22.646 -0.360 1.00 57.88 112 GLU A C 1
ATOM 879 O O . GLU A 1 112 ? -9.071 23.756 -0.863 1.00 57.88 112 GLU A O 1
ATOM 884 N N . ASP A 1 113 ? -8.346 22.140 0.525 1.00 56.44 113 ASP A N 1
ATOM 885 C CA . ASP A 1 113 ? -7.274 22.901 1.195 1.00 56.44 113 ASP A CA 1
ATOM 886 C C . ASP A 1 113 ? -5.836 22.469 0.814 1.00 56.44 113 ASP A C 1
ATOM 888 O O . ASP A 1 113 ? -4.903 22.612 1.606 1.00 56.44 113 ASP A O 1
ATOM 892 N N . GLY A 1 114 ? -5.622 21.939 -0.398 1.00 59.41 114 GLY A N 1
ATOM 893 C CA . GLY A 1 114 ? -4.263 21.687 -0.919 1.00 59.41 114 GLY A CA 1
ATOM 894 C C . GLY A 1 114 ? -3.880 20.228 -1.173 1.00 59.41 114 GLY A C 1
ATOM 895 O O . GLY A 1 114 ? -2.693 19.928 -1.265 1.00 59.41 114 GLY A O 1
ATOM 896 N N . GLY A 1 115 ? -4.869 19.346 -1.349 1.00 66.38 115 GLY A N 1
ATOM 897 C CA . GLY A 1 115 ? -4.667 17.937 -1.704 1.00 66.38 115 GLY A CA 1
ATOM 898 C C . GLY A 1 115 ? -4.092 17.083 -0.567 1.00 66.38 115 GLY A C 1
ATOM 899 O O . GLY A 1 115 ? -3.225 17.504 0.195 1.00 66.38 115 GLY A O 1
ATOM 900 N N . VAL A 1 116 ? -4.586 15.853 -0.435 1.00 77.25 116 VAL A N 1
ATOM 901 C CA . VAL A 1 116 ? -4.062 14.889 0.543 1.00 77.25 116 VAL A CA 1
ATOM 902 C C . VAL A 1 116 ? -3.196 13.887 -0.203 1.00 77.25 116 VAL A C 1
ATOM 904 O O . VAL A 1 116 ? -3.649 13.270 -1.160 1.00 77.25 116 VAL A O 1
ATOM 907 N N . SER A 1 117 ? -1.959 13.708 0.251 1.00 80.75 117 SER A N 1
ATOM 908 C CA . SER A 1 117 ? -1.029 12.735 -0.321 1.00 80.75 117 SER A CA 1
ATOM 909 C C . SER A 1 117 ? -0.747 11.621 0.679 1.00 80.75 117 SER A C 1
ATOM 911 O O . SER A 1 117 ? -0.274 11.871 1.791 1.00 80.75 117 SER A O 1
ATOM 913 N N . VAL A 1 118 ? -1.029 10.382 0.286 1.00 84.44 118 VAL A N 1
ATOM 914 C CA . VAL A 1 118 ? -0.852 9.192 1.123 1.00 84.44 118 VAL A CA 1
ATOM 915 C C . VAL A 1 118 ? 0.282 8.346 0.546 1.00 84.44 118 VAL A C 1
ATOM 917 O O . VAL A 1 118 ? 0.076 7.660 -0.457 1.00 84.44 118 VAL A O 1
ATOM 920 N N . PRO A 1 119 ? 1.487 8.382 1.146 1.00 84.69 119 PRO A N 1
ATOM 921 C CA . PRO A 1 119 ? 2.604 7.579 0.675 1.00 84.69 119 PRO A CA 1
ATOM 922 C C . PRO A 1 119 ? 2.406 6.099 1.015 1.00 84.69 119 PRO A C 1
ATOM 924 O O . PRO A 1 119 ? 1.814 5.759 2.044 1.00 84.69 119 PRO A O 1
ATOM 927 N N . PHE A 1 120 ? 2.958 5.223 0.185 1.00 86.31 120 PHE A N 1
ATOM 928 C CA . PHE A 1 120 ? 3.032 3.789 0.421 1.00 86.31 120 PHE A CA 1
ATOM 929 C C . PHE A 1 120 ? 4.386 3.210 -0.006 1.00 86.31 120 PHE A C 1
ATOM 931 O O . PHE A 1 120 ? 5.122 3.812 -0.792 1.00 86.31 120 PHE A O 1
ATOM 938 N N . TYR A 1 121 ? 4.719 2.045 0.549 1.00 86.44 121 TYR A N 1
ATOM 939 C CA . TYR A 1 121 ? 5.952 1.320 0.255 1.00 86.44 121 TYR A CA 1
ATOM 940 C C . TYR A 1 121 ? 5.742 -0.194 0.311 1.00 86.44 121 TYR A C 1
ATOM 942 O O . TYR A 1 121 ? 5.284 -0.696 1.345 1.00 86.44 121 TYR A O 1
ATOM 950 N N . PHE A 1 122 ? 6.121 -0.888 -0.770 1.00 87.38 122 PHE A N 1
ATOM 951 C CA . PHE A 1 122 ? 6.078 -2.347 -0.917 1.00 87.38 122 PHE A CA 1
ATOM 952 C C . PHE A 1 122 ? 7.446 -2.893 -1.337 1.00 87.38 122 PHE A C 1
ATOM 954 O O . PHE A 1 122 ? 8.095 -2.363 -2.235 1.00 87.38 122 PHE A O 1
ATOM 961 N N . ASP A 1 123 ? 7.868 -3.980 -0.702 1.00 83.50 123 ASP A N 1
ATOM 962 C CA . ASP A 1 123 ? 9.174 -4.617 -0.905 1.00 83.50 123 ASP A CA 1
ATOM 963 C C . ASP A 1 123 ? 9.078 -6.153 -0.959 1.00 83.50 123 ASP A C 1
ATOM 965 O O . ASP A 1 123 ? 10.088 -6.861 -0.965 1.00 83.50 123 ASP A O 1
ATOM 969 N N . GLY A 1 124 ? 7.851 -6.681 -1.005 1.00 82.31 124 GLY A N 1
ATOM 970 C CA . GLY A 1 124 ? 7.543 -8.110 -0.972 1.00 82.31 124 GLY A CA 1
ATOM 971 C C . GLY A 1 124 ? 7.530 -8.700 0.427 1.00 82.31 124 GLY A C 1
ATOM 972 O O . GLY A 1 124 ? 7.187 -9.873 0.594 1.00 82.31 124 GLY A O 1
ATOM 973 N N . TYR A 1 125 ? 7.874 -7.919 1.450 1.00 82.88 125 TYR A N 1
ATOM 974 C CA . TYR A 1 125 ? 7.739 -8.361 2.819 1.00 82.88 125 TYR A CA 1
ATOM 975 C C . TYR A 1 125 ? 6.271 -8.337 3.240 1.00 82.88 125 TYR A C 1
ATOM 977 O O . TYR A 1 125 ? 5.477 -7.507 2.813 1.00 82.88 125 TYR A O 1
ATOM 985 N N . ARG A 1 126 ? 5.885 -9.246 4.136 1.00 82.19 126 ARG A N 1
ATOM 986 C CA . ARG A 1 126 ? 4.495 -9.390 4.614 1.00 82.19 126 ARG A CA 1
ATOM 987 C C . ARG A 1 126 ? 3.920 -8.138 5.295 1.00 82.19 126 ARG A C 1
ATOM 989 O O . ARG A 1 126 ? 2.732 -8.126 5.617 1.00 82.19 126 ARG A O 1
ATOM 996 N N . GLU A 1 127 ? 4.760 -7.158 5.616 1.00 82.88 127 GLU A N 1
ATOM 997 C CA . GLU A 1 127 ? 4.390 -5.915 6.287 1.00 82.88 127 GLU A CA 1
ATOM 998 C C . GLU A 1 127 ? 4.745 -4.745 5.380 1.00 82.88 127 GLU A C 1
ATOM 1000 O O . GLU A 1 127 ? 5.877 -4.630 4.926 1.00 82.88 127 GLU A O 1
ATOM 1005 N N . VAL A 1 128 ? 3.767 -3.885 5.130 1.00 81.81 128 VAL A N 1
ATOM 1006 C CA . VAL A 1 128 ? 3.870 -2.754 4.213 1.00 81.81 128 VAL A CA 1
ATOM 1007 C C . VAL A 1 128 ? 3.558 -1.458 4.931 1.00 81.81 128 VAL A C 1
ATOM 1009 O O . VAL A 1 128 ? 2.810 -1.445 5.910 1.00 81.81 128 VAL A O 1
ATOM 1012 N N . SER A 1 129 ? 4.096 -0.351 4.432 1.00 80.00 129 SER A N 1
ATOM 1013 C CA . SER A 1 129 ? 3.795 0.977 4.965 1.00 80.00 129 SER A CA 1
ATOM 1014 C C . SER A 1 129 ? 2.766 1.659 4.076 1.00 80.00 129 SER A C 1
ATOM 1016 O O . SER A 1 129 ? 2.985 1.762 2.873 1.00 80.00 129 SER A O 1
ATOM 1018 N N . ILE A 1 130 ? 1.674 2.158 4.661 1.00 81.25 130 ILE A N 1
ATOM 1019 C CA . ILE A 1 130 ? 0.692 3.010 3.973 1.00 81.25 130 ILE A CA 1
ATOM 1020 C C . ILE A 1 130 ? 0.299 4.148 4.921 1.00 81.25 130 ILE A C 1
ATOM 1022 O O . ILE A 1 130 ? -0.093 3.903 6.063 1.00 81.25 130 ILE A O 1
ATOM 1026 N N . GLY A 1 131 ? 0.393 5.396 4.463 1.00 74.31 131 GLY A N 1
ATOM 1027 C CA . GLY A 1 131 ? 0.090 6.576 5.272 1.00 74.31 131 GLY A CA 1
ATOM 1028 C C . GLY A 1 131 ? 1.298 7.447 5.600 1.00 74.31 131 GLY A C 1
ATOM 1029 O O . GLY A 1 131 ? 2.440 6.994 5.657 1.00 74.31 131 GLY A O 1
ATOM 1030 N N . SER A 1 132 ? 1.020 8.727 5.850 1.00 54.94 132 SER A N 1
ATOM 1031 C CA . SER A 1 132 ? 2.007 9.693 6.334 1.00 54.94 132 SER A CA 1
ATOM 1032 C C . SER A 1 132 ? 2.245 9.532 7.840 1.00 54.94 132 SER A C 1
ATOM 1034 O O . SER A 1 132 ? 1.301 9.314 8.601 1.00 54.94 132 SER A O 1
ATOM 1036 N N . GLY A 1 133 ? 3.497 9.710 8.275 1.00 43.53 133 GLY A N 1
ATOM 1037 C CA . GLY A 1 133 ? 3.785 10.122 9.651 1.00 43.53 133 GLY A CA 1
ATOM 1038 C C . GLY A 1 133 ? 5.013 9.483 10.293 1.00 43.53 133 GLY A C 1
ATOM 1039 O O . GLY A 1 133 ? 4.927 8.360 10.769 1.00 43.53 133 GLY A O 1
ATOM 1040 N N . GLY A 1 134 ? 6.102 10.260 10.391 1.00 45.69 134 GLY A N 1
ATOM 1041 C CA . GLY A 1 134 ? 7.233 10.142 11.335 1.00 45.69 134 GLY A CA 1
ATOM 1042 C C . GLY A 1 134 ? 7.367 8.844 12.164 1.00 45.69 134 GLY A C 1
ATOM 1043 O O . GLY A 1 134 ? 7.431 7.761 11.591 1.00 45.69 134 GLY A O 1
ATOM 1044 N N . PRO A 1 135 ? 7.477 8.900 13.505 1.00 35.72 135 PRO A N 1
ATOM 1045 C CA . PRO A 1 135 ? 7.686 7.713 14.348 1.00 35.72 135 PRO A CA 1
ATOM 1046 C C . PRO A 1 135 ? 6.457 6.784 14.467 1.00 35.72 135 PRO A C 1
ATOM 1048 O O . PRO A 1 135 ? 6.508 5.801 15.200 1.00 35.72 135 PRO A O 1
ATOM 1051 N N . PHE A 1 136 ? 5.361 7.066 13.749 1.00 41.62 136 PHE A N 1
ATOM 1052 C CA . PHE A 1 136 ? 4.101 6.312 13.790 1.00 41.62 136 PHE A CA 1
ATOM 1053 C C . PHE A 1 136 ? 3.671 5.808 12.407 1.00 41.62 136 PHE A C 1
ATOM 1055 O O . PHE A 1 136 ? 2.472 5.736 12.125 1.00 41.62 136 PHE A O 1
ATOM 1062 N N . ARG A 1 137 ? 4.634 5.452 11.542 1.00 60.25 137 ARG A N 1
ATOM 1063 C CA . ARG A 1 137 ? 4.350 4.772 10.269 1.00 60.25 137 ARG A CA 1
ATOM 1064 C C . ARG A 1 137 ? 3.401 3.606 10.541 1.00 60.25 137 ARG A C 1
ATOM 1066 O O . ARG A 1 137 ? 3.748 2.678 11.275 1.00 60.25 137 ARG A O 1
ATOM 1073 N N . LYS A 1 138 ? 2.187 3.675 9.994 1.00 68.75 138 LYS A N 1
ATOM 1074 C CA . LYS A 1 138 ? 1.212 2.595 10.138 1.00 68.75 138 LYS A CA 1
ATOM 1075 C C . LYS A 1 138 ? 1.626 1.467 9.204 1.00 68.75 138 LYS A C 1
ATOM 1077 O O . LYS A 1 138 ? 1.490 1.569 7.987 1.00 68.75 138 LYS A O 1
ATOM 1082 N N . GLY A 1 139 ? 2.169 0.413 9.803 1.00 77.75 139 GLY A N 1
ATOM 1083 C CA . GLY A 1 139 ? 2.384 -0.851 9.123 1.00 77.75 139 GLY A CA 1
ATOM 1084 C C . GLY A 1 139 ? 1.053 -1.568 8.932 1.00 77.75 139 GLY A C 1
ATOM 1085 O O . GLY A 1 139 ? 0.191 -1.538 9.812 1.00 77.75 139 GLY A O 1
ATOM 1086 N N . TYR A 1 140 ? 0.895 -2.249 7.809 1.00 83.44 140 TYR A N 1
ATOM 1087 C CA . TYR A 1 140 ? -0.212 -3.161 7.561 1.00 83.44 140 TYR A CA 1
ATOM 1088 C C . TYR A 1 140 ? 0.325 -4.487 7.060 1.00 83.44 140 TYR A C 1
ATOM 1090 O O . TYR A 1 140 ? 1.368 -4.536 6.418 1.00 83.44 140 TYR A O 1
ATOM 1098 N N . ARG A 1 141 ? -0.394 -5.578 7.3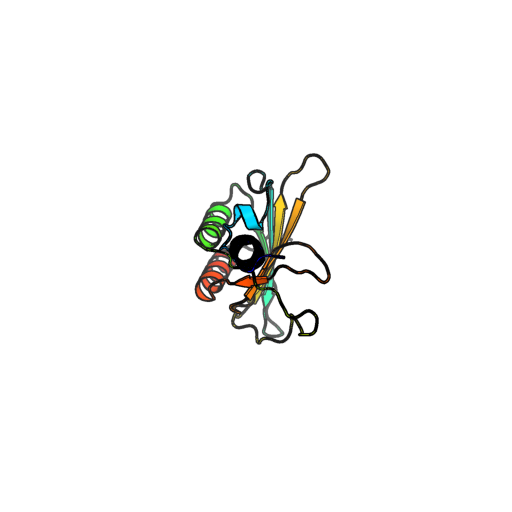18 1.00 85.75 141 ARG A N 1
ATOM 1099 C CA . ARG A 1 141 ? -0.095 -6.840 6.640 1.00 85.75 141 ARG A CA 1
ATOM 1100 C C . ARG A 1 141 ? -0.683 -6.839 5.241 1.00 85.75 141 ARG A C 1
ATOM 1102 O O . ARG A 1 141 ? -1.876 -6.574 5.096 1.00 85.75 141 ARG A O 1
ATOM 1109 N N . LEU A 1 142 ? 0.142 -7.191 4.265 1.00 86.88 142 LEU A N 1
ATOM 1110 C CA . LEU A 1 142 ? -0.250 -7.384 2.875 1.00 86.88 142 LEU A CA 1
ATOM 1111 C C . LEU A 1 142 ? 0.364 -8.687 2.369 1.00 86.88 142 LEU A C 1
ATOM 1113 O O . LEU A 1 142 ? 1.524 -8.982 2.659 1.00 86.88 142 LEU A O 1
ATOM 1117 N N . ASP A 1 143 ? -0.426 -9.477 1.648 1.00 89.00 143 ASP A N 1
ATOM 1118 C CA . ASP A 1 143 ? 0.044 -10.738 1.082 1.00 89.00 1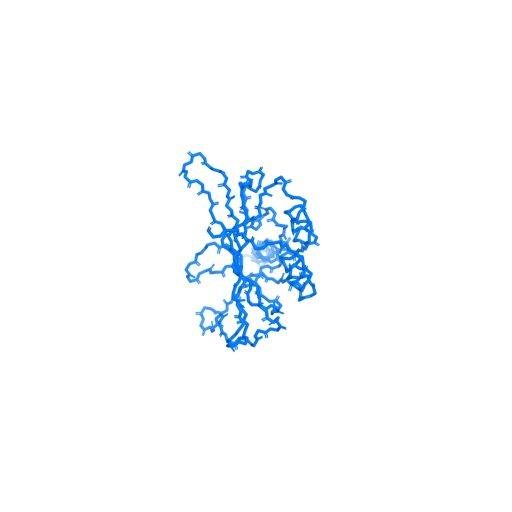43 ASP A CA 1
ATOM 1119 C C . ASP A 1 143 ? 1.183 -10.469 0.074 1.00 89.00 143 ASP A C 1
ATOM 1121 O O . ASP A 1 143 ? 1.006 -9.639 -0.826 1.00 89.00 143 ASP A O 1
ATOM 1125 N N . PRO A 1 144 ? 2.349 -11.131 0.198 1.00 88.50 144 PRO A N 1
ATOM 1126 C CA . PRO A 1 144 ? 3.423 -11.028 -0.786 1.00 88.50 144 PRO A CA 1
ATOM 1127 C C . PRO A 1 144 ? 2.974 -11.317 -2.226 1.00 88.50 144 PRO A C 1
ATOM 1129 O O . PRO A 1 144 ? 3.455 -10.668 -3.149 1.00 88.50 144 PRO A O 1
ATOM 1132 N N . ALA A 1 145 ? 2.011 -12.224 -2.435 1.00 91.06 145 ALA A N 1
ATOM 1133 C CA . ALA A 1 145 ? 1.485 -12.519 -3.770 1.00 91.06 145 ALA A CA 1
ATOM 1134 C C . ALA A 1 145 ? 0.749 -11.319 -4.386 1.00 91.06 145 ALA A C 1
ATOM 1136 O O . ALA A 1 145 ? 0.811 -11.094 -5.592 1.00 91.06 145 ALA A O 1
ATOM 1137 N N . VAL A 1 146 ? 0.086 -10.513 -3.554 1.00 91.62 146 VAL A N 1
ATOM 1138 C CA . VAL A 1 146 ? -0.592 -9.287 -3.999 1.00 91.62 146 VAL A CA 1
ATOM 1139 C C . VAL A 1 146 ? 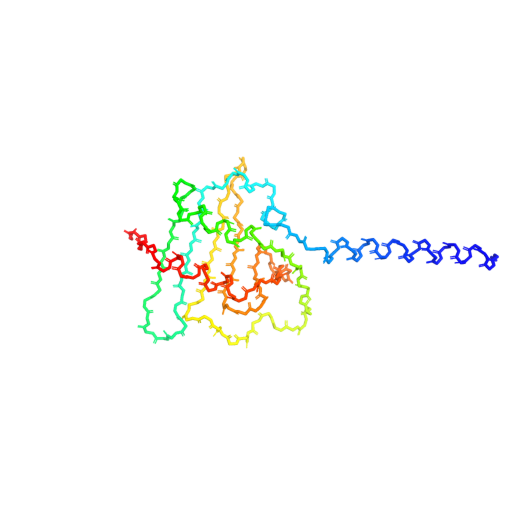0.429 -8.213 -4.336 1.00 91.62 146 VAL A C 1
ATOM 1141 O O . VAL A 1 146 ? 0.266 -7.514 -5.327 1.00 91.62 146 VAL A O 1
ATOM 1144 N N . GLN A 1 147 ? 1.510 -8.109 -3.559 1.00 92.06 147 GLN A N 1
ATOM 1145 C CA . GLN A 1 147 ? 2.611 -7.203 -3.889 1.00 92.06 147 GLN A CA 1
ATOM 1146 C C . GLN A 1 147 ? 3.278 -7.576 -5.214 1.00 92.06 147 GLN A C 1
ATOM 1148 O O . GLN A 1 147 ? 3.578 -6.685 -6.003 1.00 92.06 147 GLN A O 1
ATOM 1153 N N . GLN A 1 148 ? 3.443 -8.872 -5.490 1.00 92.44 148 GLN A N 1
ATOM 1154 C CA . GLN A 1 148 ? 3.928 -9.337 -6.788 1.00 92.44 148 GLN A CA 1
ATOM 1155 C C . GLN A 1 148 ? 2.952 -8.979 -7.915 1.00 92.44 148 GLN A C 1
ATOM 1157 O O . GLN A 1 148 ? 3.375 -8.425 -8.919 1.00 92.44 148 GLN A O 1
ATOM 1162 N N . ALA A 1 149 ? 1.648 -9.208 -7.734 1.00 93.50 149 ALA A N 1
ATOM 1163 C CA . ALA A 1 149 ? 0.647 -8.847 -8.741 1.00 93.50 149 ALA A CA 1
ATOM 1164 C C . ALA A 1 149 ? 0.621 -7.335 -9.029 1.00 93.50 149 ALA A C 1
ATOM 1166 O O . ALA A 1 149 ? 0.477 -6.923 -10.178 1.00 93.50 149 ALA A O 1
ATOM 1167 N N . VAL A 1 150 ? 0.801 -6.505 -7.994 1.00 93.12 150 VAL A N 1
ATOM 1168 C CA . VAL A 1 150 ? 0.967 -5.054 -8.147 1.00 93.12 150 VAL A CA 1
ATOM 1169 C C . VAL A 1 150 ? 2.238 -4.741 -8.935 1.00 93.12 150 VAL A C 1
ATOM 1171 O O . VAL A 1 150 ? 2.185 -3.938 -9.859 1.00 93.12 150 VAL A O 1
ATOM 1174 N N . LEU A 1 151 ? 3.368 -5.380 -8.619 1.00 92.75 151 LEU A N 1
ATOM 1175 C CA . LEU A 1 151 ? 4.608 -5.188 -9.372 1.00 92.75 151 LEU A CA 1
ATOM 1176 C C . LEU A 1 151 ? 4.436 -5.550 -10.854 1.00 92.75 151 LEU A C 1
ATOM 1178 O O . LEU A 1 151 ? 4.813 -4.763 -11.718 1.00 92.75 151 LEU A O 1
ATOM 1182 N N . ASP A 1 152 ? 3.842 -6.705 -11.144 1.00 93.38 152 ASP A N 1
ATOM 1183 C CA . ASP A 1 152 ? 3.636 -7.198 -12.507 1.00 93.38 152 ASP A CA 1
ATOM 1184 C C . ASP A 1 152 ? 2.745 -6.240 -13.316 1.00 93.38 152 ASP A C 1
ATOM 1186 O O . ASP A 1 152 ? 3.060 -5.912 -14.462 1.00 93.38 152 ASP A O 1
ATOM 1190 N N . LEU A 1 153 ? 1.673 -5.728 -12.696 1.00 93.94 153 LEU A N 1
ATOM 1191 C CA . LEU A 1 153 ? 0.788 -4.726 -13.293 1.00 93.94 153 LEU A CA 1
ATOM 1192 C C . LEU A 1 153 ? 1.543 -3.439 -13.651 1.00 93.94 153 LEU A C 1
ATOM 1194 O O . LEU A 1 153 ? 1.350 -2.896 -14.739 1.00 93.94 153 LEU A O 1
ATOM 1198 N N . LEU A 1 154 ? 2.398 -2.956 -12.745 1.00 92.06 154 LEU A N 1
ATOM 1199 C CA . LEU A 1 154 ? 3.168 -1.725 -12.930 1.00 92.06 154 LEU A CA 1
ATOM 1200 C C . LEU A 1 154 ? 4.263 -1.888 -13.982 1.00 92.06 154 LEU A C 1
ATOM 1202 O O . LEU A 1 154 ? 4.475 -0.994 -14.796 1.00 92.06 154 LEU A O 1
ATOM 1206 N N . LEU A 1 155 ? 4.933 -3.041 -14.012 1.00 90.56 155 LEU A N 1
ATOM 1207 C CA . LEU A 1 155 ? 5.950 -3.330 -15.020 1.00 90.56 155 LEU A CA 1
ATOM 1208 C C . LEU A 1 155 ? 5.363 -3.432 -16.433 1.00 90.56 155 LEU A C 1
ATOM 1210 O O . LEU A 1 155 ? 6.074 -3.118 -17.389 1.00 90.56 155 LEU A O 1
ATOM 1214 N N . ALA A 1 156 ? 4.091 -3.821 -16.560 1.00 91.56 156 ALA A N 1
ATOM 1215 C CA . ALA A 1 156 ? 3.369 -3.859 -17.829 1.00 91.56 156 ALA A CA 1
ATOM 1216 C C . ALA A 1 156 ? 3.004 -2.464 -18.376 1.00 91.56 156 ALA A C 1
ATOM 1218 O O . ALA A 1 156 ? 2.684 -2.354 -19.561 1.00 91.56 156 ALA A O 1
ATOM 1219 N N . GLN A 1 157 ? 3.061 -1.410 -17.553 1.00 88.88 157 GLN A N 1
ATOM 1220 C CA . GLN A 1 157 ? 2.754 -0.047 -17.990 1.00 88.88 157 GLN A CA 1
ATOM 1221 C C . GLN A 1 157 ? 3.932 0.590 -18.740 1.00 88.88 157 GLN A C 1
ATOM 1223 O O . GLN A 1 157 ? 5.095 0.276 -18.452 1.00 88.88 157 GLN A O 1
ATOM 1228 N N . PRO A 1 158 ? 3.662 1.490 -19.702 1.00 82.12 158 PRO A N 1
ATOM 1229 C CA . PRO A 1 158 ? 4.704 2.310 -20.306 1.00 82.12 158 PRO A CA 1
ATOM 1230 C C . PRO A 1 158 ? 5.310 3.257 -19.263 1.00 82.12 158 PRO A C 1
ATOM 1232 O O . PRO A 1 158 ? 4.623 3.700 -18.346 1.00 82.12 158 PRO A O 1
ATOM 1235 N N . ASP A 1 159 ? 6.593 3.585 -19.416 1.00 70.25 159 ASP A N 1
ATOM 1236 C CA . ASP A 1 159 ? 7.222 4.617 -18.586 1.00 70.25 159 ASP A CA 1
ATOM 1237 C C . ASP A 1 159 ? 6.546 5.971 -18.804 1.00 70.25 159 ASP A C 1
ATOM 1239 O O . ASP A 1 159 ? 6.188 6.317 -19.936 1.00 70.25 159 ASP A O 1
ATOM 1243 N N . THR A 1 160 ? 6.409 6.760 -17.735 1.00 63.78 160 THR A N 1
ATOM 1244 C CA . THR A 1 160 ? 6.006 8.158 -17.882 1.00 63.78 160 THR A CA 1
ATOM 1245 C C . THR A 1 160 ? 7.073 8.876 -18.718 1.00 63.78 160 THR A C 1
ATOM 1247 O O . THR A 1 160 ? 8.254 8.813 -18.364 1.00 63.78 160 THR A O 1
ATOM 1250 N N . PRO A 1 161 ? 6.715 9.546 -19.831 1.00 52.12 161 PRO A N 1
ATOM 1251 C CA . PRO A 1 161 ? 7.683 10.336 -20.581 1.00 52.12 161 PRO A CA 1
ATOM 1252 C C . PRO A 1 161 ? 8.238 11.452 -19.684 1.00 52.12 161 PRO A C 1
ATOM 1254 O O . PRO A 1 161 ? 7.469 12.156 -19.027 1.00 52.12 161 PRO A O 1
ATOM 1257 N N . ALA A 1 162 ? 9.569 11.556 -19.647 1.00 48.06 162 ALA A N 1
ATOM 1258 C CA . ALA A 1 162 ? 10.316 12.559 -18.886 1.00 48.06 162 ALA A CA 1
ATOM 1259 C C . ALA A 1 162 ? 10.051 13.998 -19.356 1.00 48.06 162 ALA A C 1
ATOM 1261 O O . ALA A 1 162 ? 9.816 14.195 -20.572 1.00 48.06 162 ALA A O 1
#

Solvent-accessible surface area (backbone atoms only — not comparable to full-atom values): 9098 Å² total; per-residue (Å²): 133,57,72,67,58,54,50,52,52,52,51,52,51,48,52,52,51,51,53,50,50,49,66,67,57,44,62,34,45,47,55,72,66,72,32,92,49,53,91,36,55,55,34,37,44,35,41,38,40,42,68,56,90,91,53,82,61,46,50,38,70,39,41,66,89,36,68,67,39,53,53,51,47,50,61,51,52,76,40,63,37,29,59,40,84,71,60,94,88,53,77,96,67,84,75,76,64,68,38,71,42,36,39,38,34,32,43,34,19,56,46,100,90,74,47,50,68,38,36,38,41,47,30,40,48,55,62,28,43,50,44,74,50,84,102,64,58,42,28,25,41,45,62,39,69,55,48,48,53,50,49,54,57,56,69,72,49,77,71,54,83,130

Sequence (162 aa):
MSRRRNLLILVGILAILTAFLMAAYWPSTLPQVLGKDFAQLKEVQIHLSHVRNNSPSRDLTLSPDDPATGDLLALLEGQRYRPVYHNPWGAISGHPTALDYAIYGVFVFQGEDGGVSVPFYFDGYREVSIGSGGPFRKGYRLDPAVQQAVLDLLLAQPDTPA

pLDDT: mean 79.23, std 13.46, range [35.72, 93.94]

Nearest PDB structures (foldseek):
  4s0s-assembly2_E  TM=4.475E-01  e=5.312E-01  Homo sapiens
  4nck-assembly2_B  TM=3.276E-01  e=9.963E-01  Pyrococcus furiosus DSM 3638
  8sos-assembly1_A  TM=2.027E-01  e=6.677E-01  Homo sapiens

Secondary structure (DSSP, 8-state):
--HHHHHHHHHHHHHHHHHHHHHHHSPBPHHHHH-GGGGGEEEEEEEEEESSTTSPPEEEEE-TTSHHHHHHHHHHHTS-BEEE---TTS-S--PPP-SSEEEEEEEEE--TTT-EEEEEEE-SSSEEEES--GGG--EEE--HHHHHHHHHHHHTSPPPP-

Organism: NCBI:txid2211183